Protein AF-A0A4U1D3K0-F1 (afdb_monomer)

Sequence (94 aa):
MSKVKKLDWKTLDIKPHHILVAFTTEPDYEMSRYILLKKDYDTYIVLEGHHCSCYDFDETEWEAIEYSRDEIGKLATATYYGESEFWKQVALQI

Nearest PDB structures (foldseek):
  6exp-assembly1_B  TM=5.682E-01  e=1.300E+00  Sulfolobus islandicus rudivirus 3
  2h36-assembly1_X  TM=6.228E-01  e=1.639E+00  Sulfolobus islandicus filamentous virus
  3df6-assembly2_D  TM=4.595E-01  e=1.031E+00  Captovirus AFV1
  3djw-assembly1_B  TM=4.731E-01  e=1.547E+00  Captovirus AFV1
  4tq2-assembly1_A-2  TM=5.587E-01  e=6.598E+00  Guillardia theta CCMP2712

Mean predicted aligned error: 5.15 Å

Secondary structure (DSSP, 8-state):
----EEE-GGG----GGGEEEEEE--SSSEEEEEEEEE-SSSEEEEEE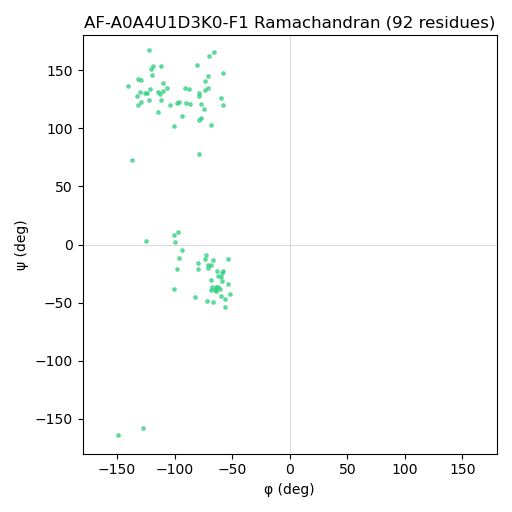EEEETTS-GGG-EEEEEEEEHHHHHHHHT-GGGTT-HHHHHHHHH-

Structure (mmCIF, N/CA/C/O backbone):
data_AF-A0A4U1D3K0-F1
#
_entry.id   AF-A0A4U1D3K0-F1
#
loop_
_atom_site.group_PDB
_atom_site.id
_atom_site.type_symbol
_atom_site.label_atom_id
_atom_site.label_alt_id
_atom_site.label_comp_id
_atom_site.label_asym_id
_atom_site.label_entity_id
_atom_site.label_seq_id
_atom_site.pdbx_PDB_ins_code
_atom_site.Cartn_x
_atom_site.Cartn_y
_atom_site.Cartn_z
_atom_site.occupancy
_atom_site.B_iso_or_equiv
_atom_site.auth_seq_id
_atom_site.auth_comp_id
_atom_site.auth_asym_id
_atom_site.auth_atom_id
_atom_site.pdbx_PDB_model_num
ATOM 1 N N . MET A 1 1 ? 6.057 9.572 17.800 1.00 42.28 1 MET A N 1
ATOM 2 C CA . MET A 1 1 ? 6.489 8.504 16.875 1.00 42.28 1 MET A CA 1
ATOM 3 C C . MET A 1 1 ? 5.468 7.390 16.978 1.00 42.28 1 MET A C 1
ATOM 5 O O . MET A 1 1 ? 5.351 6.814 18.052 1.00 42.28 1 MET A O 1
ATOM 9 N N . SER A 1 2 ? 4.658 7.180 15.939 1.00 49.53 2 SER A N 1
ATOM 10 C CA . SER A 1 2 ? 3.738 6.040 15.918 1.00 49.53 2 SER A CA 1
ATOM 11 C C . SER A 1 2 ? 4.530 4.742 15.733 1.00 49.53 2 SER A C 1
ATOM 13 O O . SER A 1 2 ? 5.571 4.750 15.073 1.00 49.53 2 SER A O 1
ATOM 15 N N . LYS A 1 3 ? 4.086 3.650 16.362 1.00 58.44 3 LYS A N 1
ATOM 16 C CA . LYS A 1 3 ? 4.700 2.328 16.196 1.00 58.44 3 LYS A CA 1
ATOM 17 C C . LYS A 1 3 ? 4.241 1.759 14.858 1.00 58.44 3 LYS A C 1
ATOM 19 O O . LYS A 1 3 ? 3.092 1.354 14.737 1.00 58.44 3 LYS A O 1
ATOM 24 N N . VAL A 1 4 ? 5.153 1.692 13.893 1.00 74.44 4 VAL A N 1
ATOM 25 C CA . VAL A 1 4 ? 4.939 0.957 12.642 1.00 74.44 4 VAL A CA 1
ATOM 26 C C . VAL A 1 4 ? 4.630 -0.501 12.983 1.00 74.44 4 VAL A C 1
ATOM 28 O O . VAL A 1 4 ? 5.435 -1.170 13.638 1.00 74.44 4 VAL A O 1
ATOM 31 N N . LYS A 1 5 ? 3.456 -0.988 12.579 1.00 89.06 5 LYS A N 1
ATOM 32 C CA . LYS A 1 5 ? 3.024 -2.360 12.847 1.00 89.06 5 LYS A CA 1
ATOM 33 C C . LYS A 1 5 ? 3.242 -3.209 11.600 1.00 89.06 5 LYS A C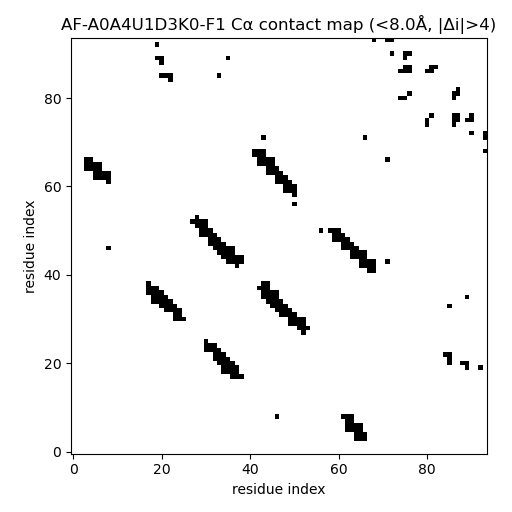 1
ATOM 35 O O . LYS A 1 5 ? 2.456 -3.153 10.658 1.00 89.06 5 LYS A O 1
ATOM 40 N N . LYS A 1 6 ? 4.319 -3.999 11.612 1.00 91.38 6 LYS A N 1
ATOM 41 C CA . LYS A 1 6 ? 4.565 -5.022 10.591 1.00 91.38 6 LYS A CA 1
ATOM 42 C C . LYS A 1 6 ? 3.625 -6.212 10.801 1.00 91.38 6 LYS A C 1
ATOM 44 O O . LYS A 1 6 ? 3.361 -6.598 11.942 1.00 91.38 6 LYS A O 1
ATOM 49 N N . LEU A 1 7 ? 3.127 -6.777 9.709 1.00 90.94 7 LEU A N 1
ATOM 50 C CA . LEU A 1 7 ? 2.247 -7.943 9.688 1.00 90.94 7 LEU A CA 1
ATOM 51 C C . LEU A 1 7 ? 2.912 -9.090 8.918 1.00 90.94 7 LEU A C 1
ATOM 53 O O . LEU A 1 7 ? 3.714 -8.855 8.017 1.00 90.94 7 LEU A O 1
ATOM 57 N N . ASP A 1 8 ? 2.540 -10.330 9.238 1.00 90.94 8 ASP A N 1
ATOM 58 C CA . ASP A 1 8 ? 2.823 -11.465 8.357 1.00 90.94 8 ASP A CA 1
ATOM 59 C C . ASP A 1 8 ? 1.802 -11.466 7.215 1.00 90.94 8 ASP A C 1
ATOM 61 O O . ASP A 1 8 ? 0.624 -11.785 7.412 1.00 90.94 8 ASP A O 1
ATOM 65 N N . TRP A 1 9 ? 2.255 -11.100 6.017 1.00 87.75 9 TRP A N 1
ATOM 66 C CA . TRP A 1 9 ? 1.403 -10.985 4.837 1.00 87.75 9 TRP A CA 1
ATOM 67 C C . TRP A 1 9 ? 0.718 -12.306 4.462 1.00 87.75 9 TRP A C 1
ATOM 69 O O . TRP A 1 9 ? -0.392 -12.281 3.935 1.00 87.75 9 TRP A O 1
ATOM 79 N N . LYS A 1 10 ? 1.321 -13.458 4.793 1.00 88.75 10 LYS A N 1
ATOM 80 C CA . LYS A 1 10 ? 0.767 -14.791 4.494 1.00 88.75 10 LYS A CA 1
ATOM 81 C C . LYS A 1 10 ? -0.489 -15.103 5.304 1.00 88.75 10 LYS A C 1
ATOM 83 O O . LYS A 1 10 ? -1.233 -16.017 4.959 1.00 88.75 10 LYS A O 1
ATOM 88 N N . THR A 1 11 ? -0.725 -14.357 6.382 1.00 90.31 11 THR A N 1
ATOM 89 C CA . THR A 1 11 ? -1.902 -14.513 7.250 1.00 90.31 11 THR A CA 1
ATOM 90 C C . THR A 1 11 ? -3.064 -13.600 6.861 1.00 90.31 11 THR A C 1
ATOM 92 O O . THR A 1 11 ? -4.141 -13.690 7.453 1.00 90.31 11 THR A O 1
ATOM 95 N N . LEU A 1 12 ? -2.869 -12.712 5.881 1.00 88.56 12 LEU A N 1
ATOM 96 C CA . LEU A 1 12 ? -3.892 -11.768 5.447 1.00 88.56 12 LEU A CA 1
ATOM 97 C C . LEU A 1 12 ? -4.917 -12.457 4.531 1.00 88.56 12 LEU A C 1
ATOM 99 O O . LEU A 1 12 ? -4.560 -13.033 3.507 1.00 88.56 12 LEU A O 1
ATOM 103 N N . ASP A 1 13 ? -6.209 -12.330 4.851 1.00 90.12 13 ASP A N 1
ATOM 104 C CA . ASP A 1 13 ? -7.308 -12.692 3.938 1.00 90.12 13 ASP A CA 1
ATOM 105 C C . ASP A 1 13 ? -7.505 -11.575 2.898 1.00 90.12 13 ASP A C 1
ATOM 107 O O . ASP A 1 13 ? -8.375 -10.706 3.020 1.00 90.12 13 ASP A O 1
ATOM 111 N N . ILE A 1 14 ? -6.624 -11.540 1.898 1.00 87.31 14 ILE A N 1
ATOM 112 C CA . ILE A 1 14 ? -6.650 -10.533 0.834 1.00 87.31 14 ILE A CA 1
ATOM 113 C C . ILE A 1 14 ? -7.588 -11.000 -0.276 1.00 87.31 14 ILE A C 1
ATOM 115 O O . ILE A 1 14 ? -7.369 -12.027 -0.915 1.00 87.31 14 ILE A O 1
ATOM 119 N N . LYS A 1 15 ? -8.617 -10.196 -0.552 1.00 91.94 15 LYS A N 1
ATOM 120 C CA . LYS A 1 15 ? -9.539 -10.384 -1.674 1.00 91.94 15 LYS A CA 1
ATOM 121 C C . LYS A 1 15 ? -9.337 -9.258 -2.684 1.00 91.94 15 LYS A C 1
ATOM 123 O O . LYS A 1 15 ? -8.955 -8.162 -2.280 1.00 91.94 15 LYS A O 1
ATOM 128 N N . PRO A 1 16 ? -9.647 -9.466 -3.976 1.00 92.31 16 PRO A N 1
ATOM 129 C CA . PRO A 1 16 ? -9.427 -8.444 -5.002 1.00 92.31 16 PRO A CA 1
ATOM 130 C C . PRO A 1 16 ? -10.060 -7.081 -4.685 1.00 92.31 16 PRO A C 1
ATOM 132 O O . PRO A 1 16 ? -9.469 -6.053 -4.980 1.00 92.31 16 PRO A O 1
ATOM 135 N N . HIS A 1 17 ? -11.221 -7.059 -4.023 1.00 92.56 17 HIS A N 1
ATOM 136 C CA . HIS A 1 17 ? -11.907 -5.817 -3.646 1.00 92.56 17 HIS A CA 1
ATOM 137 C C . HIS A 1 17 ? -11.243 -5.047 -2.493 1.00 92.56 17 HIS A C 1
ATOM 139 O O . HIS A 1 17 ? -11.655 -3.928 -2.204 1.00 92.56 17 HIS A O 1
ATOM 145 N N . HIS A 1 18 ? -10.246 -5.627 -1.818 1.00 95.25 18 HIS A N 1
ATOM 146 C CA . HIS A 1 18 ? -9.420 -4.898 -0.858 1.00 95.25 18 HIS A CA 1
ATOM 147 C C . HIS A 1 18 ? -8.340 -4.065 -1.562 1.00 95.25 18 HIS A C 1
ATOM 149 O O . HIS A 1 18 ? -7.829 -3.131 -0.957 1.00 95.25 18 HIS A O 1
ATOM 155 N N . ILE A 1 19 ? -7.971 -4.377 -2.809 1.00 96.38 19 ILE A N 1
ATOM 156 C CA . ILE A 1 19 ? -6.896 -3.679 -3.523 1.00 96.38 19 ILE A CA 1
ATOM 157 C C . ILE A 1 19 ? -7.408 -2.325 -4.016 1.00 96.38 19 ILE A C 1
ATOM 159 O O . ILE A 1 19 ? -8.355 -2.262 -4.796 1.00 96.38 19 ILE A O 1
ATOM 163 N N . LEU A 1 20 ? -6.755 -1.249 -3.580 1.00 97.06 20 LEU A N 1
ATOM 164 C CA . LEU A 1 20 ? -7.032 0.116 -4.037 1.00 97.06 20 LEU A CA 1
ATOM 165 C C . LEU A 1 20 ? -6.021 0.587 -5.083 1.00 97.06 20 LEU A C 1
ATOM 167 O O . LEU A 1 20 ? -6.380 1.277 -6.031 1.00 97.06 20 LEU A O 1
ATOM 171 N N . VAL A 1 21 ? -4.754 0.209 -4.905 1.00 97.31 21 VAL A N 1
ATOM 172 C CA . VAL A 1 21 ? -3.650 0.552 -5.806 1.00 97.31 21 VAL A CA 1
ATOM 173 C C . VAL A 1 21 ? -2.748 -0.664 -5.933 1.00 97.31 21 VAL A C 1
ATOM 175 O O . VAL A 1 21 ? -2.423 -1.293 -4.928 1.00 97.31 21 VAL A O 1
ATOM 178 N N . ALA A 1 22 ? -2.320 -0.971 -7.152 1.00 95.44 22 ALA A N 1
ATOM 179 C CA . ALA A 1 22 ? -1.242 -1.909 -7.419 1.00 95.44 22 ALA A CA 1
ATOM 180 C C . ALA A 1 22 ? -0.287 -1.246 -8.410 1.00 95.44 22 ALA A C 1
ATOM 182 O O . ALA A 1 22 ? -0.690 -0.865 -9.508 1.00 95.44 22 ALA A O 1
ATOM 183 N N . PHE A 1 23 ? 0.964 -1.087 -8.002 1.00 94.06 23 PHE A N 1
ATOM 184 C CA . PHE A 1 23 ? 1.991 -0.420 -8.781 1.00 94.06 23 PHE A CA 1
ATOM 185 C C . PHE A 1 23 ? 3.231 -1.302 -8.859 1.00 94.06 23 PHE A C 1
ATOM 187 O O . PHE A 1 23 ? 3.596 -1.986 -7.905 1.00 94.06 23 PHE A O 1
ATOM 194 N N . THR A 1 24 ? 3.872 -1.308 -10.017 1.00 90.69 24 THR A N 1
ATOM 195 C CA . THR A 1 24 ? 5.135 -2.003 -10.250 1.00 90.69 24 THR A CA 1
ATOM 196 C C . THR A 1 24 ? 6.076 -1.008 -10.901 1.00 90.69 24 THR A C 1
ATOM 198 O O . THR A 1 24 ? 5.668 -0.314 -11.833 1.00 90.69 24 THR A O 1
ATOM 201 N N . THR A 1 25 ? 7.295 -0.897 -10.379 1.00 86.62 25 THR A N 1
ATOM 202 C CA . THR A 1 25 ? 8.315 -0.016 -10.955 1.00 86.62 25 THR A CA 1
ATOM 203 C C . THR A 1 25 ? 8.721 -0.501 -12.342 1.00 86.62 25 THR A C 1
ATOM 205 O O . THR A 1 25 ? 8.403 -1.621 -12.747 1.00 86.62 25 THR A O 1
ATOM 208 N N . GLU A 1 26 ? 9.412 0.348 -13.097 1.00 83.06 26 GLU A N 1
ATOM 209 C CA . GLU A 1 26 ? 9.993 -0.081 -14.366 1.00 83.06 26 GLU A CA 1
ATOM 210 C C . GLU A 1 26 ? 10.949 -1.268 -14.151 1.00 83.06 26 GLU A C 1
ATOM 212 O O . GLU A 1 26 ? 11.563 -1.380 -13.086 1.00 83.06 26 GLU A O 1
ATOM 217 N N . PRO A 1 27 ? 11.050 -2.185 -15.128 1.00 73.44 27 PRO A N 1
ATOM 218 C CA . PRO A 1 27 ? 11.960 -3.316 -15.040 1.00 73.44 27 PRO A CA 1
ATOM 219 C C . PRO A 1 27 ? 13.412 -2.826 -15.114 1.00 73.44 27 PRO A C 1
ATOM 221 O O . PRO A 1 27 ? 13.915 -2.505 -16.191 1.00 73.44 27 PRO A O 1
ATOM 224 N N . ASP A 1 28 ? 14.079 -2.786 -13.966 1.00 72.38 28 ASP A N 1
ATOM 225 C CA . ASP A 1 28 ? 15.506 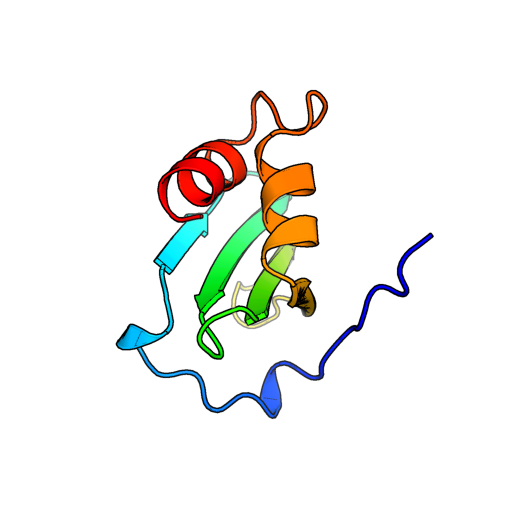-2.508 -13.824 1.00 72.38 28 ASP A CA 1
ATOM 226 C C . ASP A 1 28 ? 16.197 -3.610 -12.989 1.00 72.38 28 ASP A C 1
ATOM 228 O O . ASP A 1 28 ? 15.733 -4.751 -12.933 1.00 72.38 28 ASP A O 1
ATOM 232 N N . TYR A 1 29 ? 17.355 -3.310 -12.394 1.00 66.94 29 TYR A N 1
ATOM 233 C CA . TYR A 1 29 ? 18.096 -4.275 -11.576 1.00 66.94 29 TYR A CA 1
ATOM 234 C C . TYR A 1 29 ? 17.412 -4.576 -10.221 1.00 66.94 29 TYR A C 1
ATOM 236 O O . TYR A 1 29 ? 17.694 -5.623 -9.628 1.00 66.94 29 TYR A O 1
ATOM 244 N N . GLU A 1 30 ? 16.520 -3.695 -9.751 1.00 72.38 30 GLU A N 1
ATOM 245 C CA . GLU A 1 30 ? 15.843 -3.713 -8.446 1.00 72.38 30 GLU A CA 1
ATOM 246 C C . GLU A 1 30 ? 14.353 -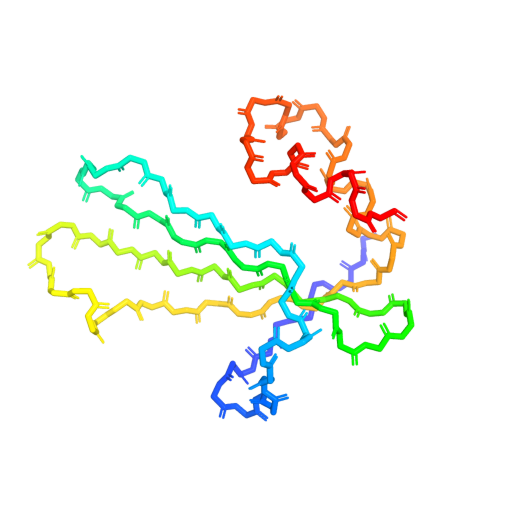3.359 -8.615 1.00 72.38 30 GLU A C 1
ATOM 248 O O . GLU A 1 30 ? 13.871 -2.278 -8.267 1.00 72.38 30 GLU A O 1
ATOM 253 N N . MET A 1 31 ? 13.588 -4.300 -9.167 1.00 82.81 31 MET A N 1
ATOM 254 C CA . MET A 1 31 ? 12.164 -4.100 -9.403 1.00 82.81 31 MET A CA 1
ATOM 255 C C . MET A 1 31 ? 11.388 -4.169 -8.082 1.00 82.81 31 MET A C 1
ATOM 257 O O . MET A 1 31 ? 11.534 -5.102 -7.292 1.00 82.81 31 MET A O 1
ATOM 261 N N . SER A 1 32 ? 10.497 -3.206 -7.861 1.00 87.75 32 SER A N 1
ATOM 262 C CA . SER A 1 32 ? 9.647 -3.144 -6.673 1.00 87.75 32 SER A CA 1
ATOM 263 C C . SER A 1 32 ? 8.165 -3.197 -7.036 1.00 87.75 32 SER A C 1
ATOM 265 O O . SER A 1 32 ? 7.722 -2.662 -8.058 1.00 87.75 32 SER A O 1
ATOM 267 N N . ARG A 1 33 ? 7.370 -3.834 -6.174 1.00 90.19 33 ARG A N 1
ATOM 268 C CA . ARG A 1 33 ? 5.907 -3.861 -6.250 1.00 90.19 33 ARG A CA 1
ATOM 269 C C . ARG A 1 33 ? 5.306 -3.297 -4.983 1.00 90.19 33 ARG A C 1
ATOM 271 O O . ARG A 1 33 ? 5.667 -3.696 -3.885 1.00 90.19 33 ARG A O 1
ATOM 278 N N . TYR A 1 34 ? 4.330 -2.424 -5.161 1.00 94.31 34 TYR A N 1
ATOM 279 C CA . TYR A 1 34 ? 3.623 -1.778 -4.071 1.00 94.31 34 TYR A CA 1
ATOM 280 C C . TYR A 1 34 ? 2.132 -2.015 -4.239 1.00 94.31 34 TYR A C 1
ATOM 282 O O . TYR A 1 34 ? 1.577 -1.797 -5.320 1.00 94.31 34 TYR A O 1
ATOM 290 N N . ILE A 1 35 ? 1.471 -2.469 -3.180 1.00 96.06 35 ILE A N 1
ATOM 291 C CA . ILE A 1 35 ? 0.026 -2.695 -3.182 1.00 96.06 35 ILE A CA 1
ATOM 292 C C . ILE A 1 35 ? -0.574 -1.997 -1.969 1.00 96.06 35 ILE A C 1
ATOM 294 O O . ILE A 1 35 ? -0.209 -2.298 -0.835 1.00 96.06 35 ILE A O 1
ATOM 298 N N . LEU A 1 36 ? -1.521 -1.092 -2.208 1.00 97.44 36 LEU A N 1
ATOM 299 C CA . LEU A 1 36 ? -2.359 -0.530 -1.157 1.00 97.44 36 L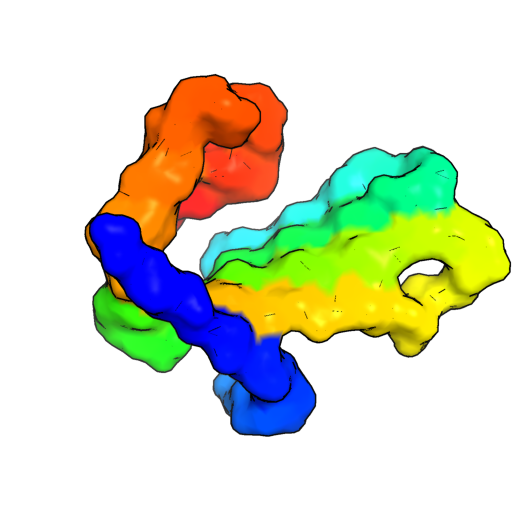EU A CA 1
ATOM 300 C C . LEU A 1 36 ? -3.609 -1.393 -1.010 1.00 97.44 36 LEU A C 1
ATOM 302 O O . LEU A 1 36 ? -4.400 -1.529 -1.947 1.00 97.44 36 LEU A O 1
ATOM 306 N N . LEU A 1 37 ? -3.810 -1.921 0.190 1.00 97.06 37 LEU A N 1
ATOM 307 C CA . LEU A 1 37 ? -4.996 -2.668 0.577 1.00 97.06 37 LEU A CA 1
ATOM 308 C C . LEU A 1 37 ? -5.824 -1.868 1.581 1.00 97.06 37 LEU A C 1
ATOM 310 O O . LEU A 1 37 ? -5.283 -1.303 2.532 1.00 97.06 37 LEU A O 1
ATOM 314 N N . LYS A 1 38 ? -7.146 -1.896 1.429 1.00 96.00 38 LYS A N 1
ATOM 315 C CA . LYS A 1 38 ? -8.102 -1.457 2.442 1.00 96.00 38 LYS A CA 1
ATOM 316 C C . LYS A 1 38 ? -8.540 -2.654 3.277 1.00 96.00 38 LYS A C 1
ATOM 318 O O . LYS A 1 38 ? -9.234 -3.536 2.777 1.00 96.00 38 LYS A O 1
ATOM 323 N N . LYS A 1 39 ? -8.117 -2.684 4.541 1.00 92.12 39 LYS A N 1
ATOM 324 C CA . LYS A 1 39 ? -8.448 -3.763 5.482 1.00 92.12 39 LYS A CA 1
ATOM 325 C C . LYS A 1 39 ? -9.826 -3.550 6.107 1.00 92.12 39 LYS A C 1
ATOM 327 O O . LYS A 1 39 ? -10.620 -4.481 6.191 1.00 92.12 39 LYS A O 1
ATOM 332 N N . ASP A 1 40 ? -10.096 -2.323 6.541 1.00 89.44 40 ASP A N 1
ATOM 333 C CA . ASP A 1 40 ? -11.373 -1.885 7.105 1.00 89.44 40 ASP A CA 1
ATOM 3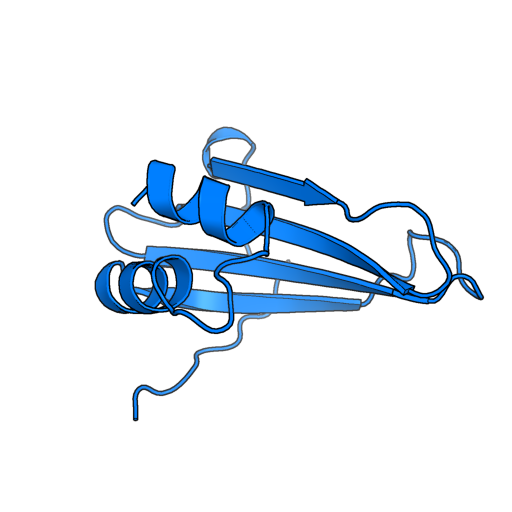34 C C . ASP A 1 40 ? -11.612 -0.394 6.789 1.00 89.44 40 ASP A C 1
ATOM 336 O O . ASP A 1 40 ? -11.009 0.148 5.862 1.00 89.44 40 ASP A O 1
ATOM 340 N N . TYR A 1 41 ? -12.548 0.267 7.477 1.00 86.69 41 TYR A N 1
ATOM 341 C CA . TYR A 1 41 ? -12.939 1.643 7.154 1.00 86.69 41 TYR A CA 1
ATOM 342 C C . TYR A 1 41 ? -11.774 2.645 7.272 1.00 86.69 41 TYR A C 1
ATOM 344 O O . TYR A 1 41 ? -11.651 3.507 6.400 1.00 86.69 41 TYR A O 1
ATOM 352 N N . ASP A 1 42 ? -10.906 2.476 8.277 1.00 92.75 42 ASP A N 1
ATOM 353 C CA . ASP A 1 42 ? -9.822 3.413 8.611 1.00 92.75 42 ASP A CA 1
ATOM 354 C C . ASP A 1 42 ? -8.428 2.763 8.651 1.00 92.75 42 ASP A C 1
ATOM 356 O O . ASP A 1 42 ? -7.444 3.445 8.947 1.00 92.75 42 ASP A O 1
ATOM 360 N N . THR A 1 43 ? -8.320 1.473 8.332 1.00 94.25 43 THR A N 1
ATOM 361 C CA . THR A 1 43 ? -7.053 0.734 8.319 1.00 94.25 43 THR A CA 1
ATOM 362 C C . THR A 1 43 ? -6.658 0.328 6.909 1.00 94.25 43 THR A C 1
ATOM 364 O O . THR A 1 43 ? -7.412 -0.317 6.170 1.00 94.25 43 THR A O 1
ATOM 367 N N . TYR A 1 44 ? -5.414 0.645 6.578 1.00 96.81 44 TYR A N 1
ATOM 368 C CA . TYR A 1 44 ? -4.776 0.363 5.306 1.00 96.81 44 TYR A CA 1
ATOM 369 C C . TYR A 1 44 ? -3.551 -0.515 5.531 1.00 96.81 44 TYR A C 1
ATOM 371 O O . TYR A 1 44 ? -2.918 -0.470 6.585 1.00 96.81 44 TYR A O 1
ATOM 379 N N . ILE A 1 45 ? -3.215 -1.323 4.534 1.00 96.75 45 ILE A N 1
ATOM 380 C CA . ILE A 1 45 ? -1.979 -2.099 4.516 1.00 96.75 45 ILE A CA 1
ATOM 381 C C . ILE A 1 45 ? -1.231 -1.739 3.242 1.00 96.75 45 ILE A C 1
ATOM 383 O O . ILE A 1 45 ? -1.814 -1.775 2.160 1.00 96.75 45 ILE A O 1
ATOM 387 N N . VAL A 1 46 ? 0.050 -1.414 3.371 1.00 96.62 46 VAL A N 1
ATOM 388 C CA . VAL A 1 46 ? 0.966 -1.354 2.231 1.00 96.62 46 VAL A CA 1
ATOM 389 C C . VAL A 1 46 ? 1.733 -2.668 2.195 1.00 96.62 46 VAL A C 1
ATOM 391 O O . VAL A 1 46 ? 2.361 -3.046 3.185 1.00 96.62 46 VAL A O 1
ATOM 394 N N . LEU A 1 47 ? 1.627 -3.381 1.075 1.00 94.62 47 LEU A N 1
ATOM 395 C CA . LEU A 1 47 ? 2.502 -4.500 0.750 1.00 94.62 47 LEU A CA 1
ATOM 396 C C . LEU A 1 47 ? 3.623 -3.999 -0.146 1.00 94.62 47 LEU A C 1
ATOM 398 O O . LEU A 1 47 ? 3.349 -3.474 -1.226 1.00 94.62 47 LEU A O 1
ATOM 402 N N . GLU A 1 48 ? 4.856 -4.202 0.290 1.00 93.06 48 GLU A N 1
ATOM 403 C CA . GLU A 1 48 ? 6.063 -3.860 -0.452 1.00 93.06 48 GLU A CA 1
ATOM 404 C C . GLU A 1 48 ? 6.787 -5.155 -0.797 1.00 93.06 48 GLU A C 1
ATOM 406 O O . GLU A 1 48 ? 7.213 -5.889 0.090 1.00 93.06 48 GLU A O 1
ATOM 411 N N . GLY A 1 49 ? 6.862 -5.465 -2.084 1.00 89.38 49 GLY A N 1
ATOM 412 C CA . GLY A 1 49 ? 7.641 -6.571 -2.615 1.00 89.38 49 GLY A CA 1
ATOM 413 C C . GLY A 1 49 ? 8.898 -6.015 -3.257 1.00 89.38 49 GLY A C 1
ATOM 414 O O . GLY A 1 49 ? 8.787 -5.223 -4.194 1.00 89.38 49 GLY A O 1
ATOM 415 N N . HIS A 1 50 ? 10.068 -6.420 -2.775 1.00 78.19 50 HIS A N 1
ATOM 416 C CA . HIS A 1 50 ? 11.339 -6.045 -3.387 1.00 78.19 50 HIS A CA 1
ATOM 417 C C . HIS A 1 50 ? 11.980 -7.260 -4.045 1.00 78.19 50 HIS A C 1
ATOM 419 O O . HIS A 1 50 ? 12.083 -8.334 -3.447 1.00 78.19 50 HIS A O 1
ATOM 425 N N . HIS A 1 51 ? 12.429 -7.082 -5.281 1.00 72.69 51 HIS A N 1
ATOM 426 C CA . HIS A 1 51 ? 13.019 -8.140 -6.076 1.00 72.69 51 HIS A CA 1
ATOM 427 C C . HIS A 1 51 ? 14.325 -7.658 -6.712 1.00 72.69 51 HIS A C 1
ATOM 429 O O . HIS A 1 51 ? 14.372 -6.614 -7.356 1.00 72.69 51 HIS A O 1
ATOM 435 N N . CYS A 1 52 ? 15.404 -8.418 -6.517 1.00 68.50 52 CYS A N 1
ATOM 436 C CA . CYS A 1 52 ? 16.653 -8.193 -7.239 1.00 68.50 52 CYS A CA 1
ATOM 437 C C . CYS A 1 52 ? 16.637 -9.028 -8.521 1.00 68.50 52 CYS A C 1
ATOM 439 O O . CYS A 1 52 ? 16.358 -10.225 -8.468 1.00 68.50 52 CYS A O 1
ATOM 441 N N . SER A 1 53 ? 17.026 -8.423 -9.644 1.00 63.94 53 SER A N 1
ATOM 442 C CA . SER A 1 53 ? 17.075 -9.040 -10.982 1.00 63.94 53 SER A CA 1
ATOM 443 C C . SER A 1 53 ? 17.880 -10.348 -11.087 1.00 63.94 53 SER A C 1
ATOM 445 O O . SER A 1 53 ? 17.779 -11.050 -12.091 1.00 63.94 53 SER A O 1
ATOM 447 N N . CYS A 1 54 ? 18.663 -10.697 -10.062 1.00 64.25 54 CYS A N 1
ATOM 448 C CA . CYS A 1 54 ? 19.379 -11.968 -9.950 1.00 64.25 54 CYS A CA 1
ATOM 449 C C . CYS A 1 54 ? 18.490 -13.184 -9.627 1.00 64.25 54 CYS A C 1
ATOM 451 O O . CYS A 1 54 ? 18.983 -14.307 -9.722 1.00 64.25 54 CYS A O 1
ATOM 453 N N . TYR A 1 55 ? 17.235 -12.984 -9.223 1.00 61.03 55 TYR A N 1
ATOM 454 C CA . TYR A 1 55 ? 16.316 -14.049 -8.801 1.00 61.03 55 TYR A CA 1
ATOM 455 C C . TYR A 1 55 ? 15.042 -14.043 -9.653 1.00 61.03 55 TYR A C 1
ATOM 457 O O . TYR A 1 55 ? 14.787 -13.080 -10.369 1.00 61.03 55 TYR A O 1
ATOM 465 N N . ASP A 1 56 ? 14.212 -15.084 -9.593 1.00 62.75 56 ASP A N 1
ATOM 466 C CA . ASP A 1 56 ? 12.883 -15.058 -10.223 1.00 62.75 56 ASP A CA 1
ATOM 467 C C . ASP A 1 56 ? 11.875 -14.315 -9.334 1.00 62.75 56 ASP A C 1
ATOM 469 O O . ASP A 1 56 ? 12.035 -14.235 -8.116 1.00 62.75 56 ASP A O 1
ATOM 473 N N . PHE A 1 57 ? 10.819 -13.750 -9.927 1.00 63.19 57 PHE A N 1
ATOM 474 C CA . PHE A 1 57 ? 9.850 -12.923 -9.189 1.00 63.19 57 PHE A CA 1
ATOM 475 C C . PHE A 1 57 ? 9.093 -13.700 -8.100 1.00 63.19 57 PHE A C 1
ATOM 477 O O . PHE A 1 57 ? 8.608 -13.113 -7.130 1.00 63.19 57 PHE A O 1
ATOM 484 N N . ASP A 1 58 ? 9.016 -15.021 -8.234 1.00 67.69 58 ASP A N 1
ATOM 485 C CA . ASP A 1 58 ? 8.415 -15.910 -7.238 1.00 67.69 58 ASP A CA 1
ATOM 486 C C . ASP A 1 58 ? 9.223 -15.958 -5.923 1.00 67.69 58 ASP A C 1
ATOM 488 O O . ASP A 1 58 ? 8.699 -16.384 -4.894 1.00 67.69 58 ASP A O 1
ATOM 492 N N . GLU A 1 59 ? 10.461 -15.450 -5.926 1.00 70.19 59 GLU A N 1
ATOM 493 C CA . GLU A 1 59 ? 11.347 -15.341 -4.759 1.00 70.19 59 GLU A CA 1
ATOM 494 C C . GLU A 1 59 ? 11.307 -13.952 -4.092 1.00 70.19 59 GLU A C 1
ATOM 496 O O . GLU A 1 59 ? 12.115 -13.652 -3.216 1.00 70.19 59 GLU A O 1
ATOM 501 N N . THR A 1 60 ? 10.357 -13.095 -4.482 1.00 75.31 60 THR A N 1
ATOM 502 C CA . THR A 1 60 ? 10.195 -11.742 -3.921 1.00 75.31 60 THR A CA 1
ATOM 503 C C . THR A 1 60 ? 9.933 -11.790 -2.415 1.00 75.31 60 THR A C 1
ATOM 505 O O . THR A 1 60 ? 8.980 -12.426 -1.949 1.00 75.31 60 THR A O 1
ATOM 508 N N . GLU A 1 61 ? 10.739 -11.056 -1.649 1.00 81.31 61 GLU A N 1
ATOM 509 C CA . GLU A 1 61 ? 10.474 -10.812 -0.235 1.00 81.31 61 GLU A CA 1
ATOM 510 C C . GLU A 1 61 ? 9.415 -9.718 -0.094 1.00 81.31 61 GLU A C 1
ATOM 512 O O . GLU A 1 61 ? 9.511 -8.655 -0.709 1.00 81.31 61 GLU A O 1
ATOM 517 N N . TRP A 1 62 ? 8.394 -9.994 0.720 1.00 88.50 62 TRP A N 1
ATOM 518 C CA . TRP A 1 62 ? 7.275 -9.086 0.947 1.00 88.50 62 TRP A CA 1
ATOM 519 C C . TRP A 1 62 ? 7.247 -8.599 2.389 1.00 88.50 62 TRP A C 1
ATOM 521 O O . TRP A 1 62 ? 7.238 -9.402 3.328 1.00 88.50 62 TRP A O 1
ATOM 531 N N . GLU A 1 63 ? 7.120 -7.290 2.559 1.00 92.25 63 GLU A N 1
ATOM 532 C CA . GLU A 1 63 ? 6.790 -6.660 3.828 1.00 92.25 63 GLU A CA 1
ATOM 533 C C . GLU A 1 63 ? 5.349 -6.143 3.807 1.00 92.25 63 GLU A C 1
ATOM 535 O O . GLU A 1 63 ? 4.914 -5.510 2.849 1.00 92.25 63 GLU A O 1
ATOM 540 N N . ALA A 1 64 ? 4.600 -6.400 4.883 1.00 94.38 64 ALA A N 1
ATOM 541 C CA . ALA A 1 64 ? 3.276 -5.825 5.093 1.00 94.38 64 ALA A CA 1
ATOM 542 C C . ALA A 1 64 ? 3.310 -4.844 6.256 1.00 94.38 64 ALA A C 1
ATOM 544 O O . ALA A 1 64 ? 3.670 -5.217 7.377 1.00 94.38 64 ALA A O 1
ATOM 545 N N . ILE A 1 65 ? 2.881 -3.610 6.009 1.00 95.88 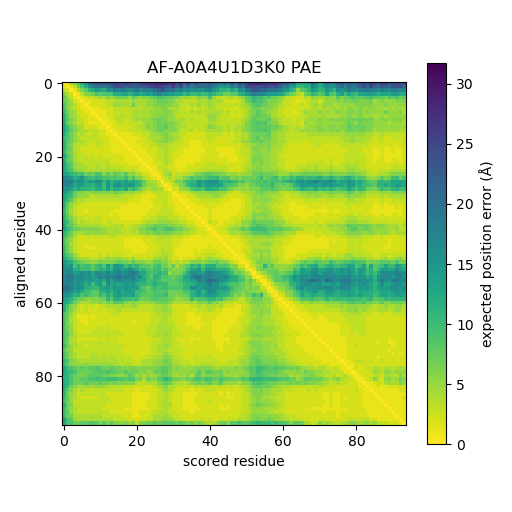65 ILE A N 1
ATOM 546 C CA . ILE A 1 65 ? 2.845 -2.559 7.022 1.00 95.88 65 ILE A CA 1
ATOM 547 C C . ILE A 1 65 ? 1.422 -2.031 7.160 1.00 95.88 65 ILE A C 1
ATOM 549 O O . ILE A 1 65 ? 0.811 -1.599 6.186 1.00 95.88 65 ILE A O 1
ATOM 553 N N . GLU A 1 66 ? 0.894 -2.078 8.383 1.00 95.69 66 GLU A N 1
ATOM 554 C CA . GLU A 1 66 ? -0.423 -1.540 8.722 1.00 95.69 66 GLU A CA 1
ATOM 555 C C . GLU A 1 66 ? -0.327 -0.056 9.086 1.00 95.69 66 GLU A C 1
ATOM 557 O O . GLU A 1 66 ? 0.520 0.342 9.892 1.00 95.69 66 GLU A O 1
ATOM 562 N N . TYR A 1 67 ? -1.239 0.737 8.529 1.00 95.75 67 TYR A N 1
ATOM 563 C CA . TYR A 1 67 ? -1.378 2.165 8.776 1.00 95.75 67 TYR A CA 1
ATOM 564 C C . TYR A 1 67 ? -2.835 2.518 9.063 1.00 95.75 67 TYR A C 1
ATOM 566 O O . TYR A 1 67 ? -3.756 2.017 8.418 1.00 95.75 67 TYR A O 1
ATOM 574 N N . SER A 1 68 ? -3.046 3.446 9.989 1.00 95.62 68 SER A N 1
ATOM 575 C CA . SER A 1 68 ? -4.304 4.186 10.079 1.00 95.62 68 SER A CA 1
ATOM 576 C C . SER A 1 68 ? -4.455 5.162 8.909 1.00 95.62 68 SER A C 1
ATOM 578 O O . SER A 1 68 ? -3.472 5.557 8.272 1.00 95.62 68 SER A O 1
ATOM 580 N N . ARG A 1 69 ? -5.687 5.617 8.663 1.00 94.50 69 ARG A N 1
ATOM 581 C CA . ARG A 1 69 ? -6.003 6.637 7.653 1.00 94.50 69 ARG A CA 1
ATOM 582 C C . ARG A 1 69 ? -5.145 7.901 7.789 1.00 94.50 69 ARG A C 1
ATOM 584 O O . ARG A 1 69 ? -4.636 8.417 6.796 1.00 94.50 69 ARG A O 1
ATOM 591 N N . ASP A 1 70 ? -4.940 8.372 9.016 1.00 94.50 70 ASP A N 1
ATOM 592 C CA . ASP A 1 70 ? -4.137 9.569 9.285 1.00 94.50 70 ASP A CA 1
ATOM 593 C C . ASP A 1 70 ? -2.651 9.358 8.968 1.00 94.50 70 ASP A C 1
ATOM 595 O O . ASP A 1 70 ? -1.965 10.280 8.523 1.00 94.50 70 ASP A O 1
ATOM 599 N N . GLU A 1 71 ? -2.122 8.162 9.227 1.00 95.31 71 GLU A N 1
ATOM 600 C CA . GLU A 1 71 ? -0.724 7.836 8.944 1.00 95.31 71 GLU A CA 1
ATOM 601 C C . GLU A 1 71 ? -0.480 7.705 7.447 1.00 95.31 71 GLU A C 1
ATOM 603 O O . GLU A 1 71 ? 0.440 8.340 6.933 1.00 95.31 71 GLU A O 1
ATOM 608 N N . ILE A 1 72 ? -1.327 6.949 6.742 1.00 95.06 72 ILE A N 1
ATOM 609 C CA . ILE A 1 72 ? -1.190 6.769 5.295 1.00 95.06 72 ILE A CA 1
ATOM 610 C C . ILE A 1 72 ? -1.394 8.098 4.554 1.00 95.06 72 ILE A C 1
ATOM 612 O O . ILE A 1 72 ? -0.651 8.385 3.622 1.00 95.06 72 ILE A O 1
ATOM 616 N N . GLY A 1 73 ? -2.306 8.965 5.016 1.00 94.56 73 GLY A N 1
ATOM 617 C CA . GLY A 1 73 ? -2.501 10.301 4.443 1.00 94.56 73 GLY A CA 1
ATOM 618 C C . GLY A 1 73 ? -1.277 11.208 4.609 1.00 94.56 73 GLY A C 1
ATOM 619 O O . GLY A 1 73 ? -0.888 11.914 3.676 1.00 94.56 73 GLY A O 1
ATOM 620 N N . LYS A 1 74 ? -0.610 11.153 5.771 1.00 94.25 74 LYS A N 1
ATOM 621 C CA . LYS A 1 74 ? 0.658 11.871 5.996 1.00 94.25 74 LYS A CA 1
ATOM 622 C C . LYS A 1 74 ? 1.779 11.351 5.104 1.00 94.25 74 LYS A C 1
ATOM 624 O O . LYS A 1 74 ? 2.563 12.160 4.627 1.00 94.25 74 LYS A O 1
ATOM 629 N N . LEU A 1 75 ? 1.865 10.036 4.893 1.00 93.44 75 LEU A N 1
ATOM 630 C CA . LEU A 1 75 ? 2.854 9.438 3.991 1.00 93.44 75 LEU A CA 1
ATOM 631 C C . LEU A 1 75 ? 2.585 9.842 2.539 1.00 93.44 75 LEU A C 1
ATOM 633 O O . LEU A 1 75 ? 3.472 10.370 1.881 1.00 93.44 75 LEU A O 1
ATOM 637 N N . ALA A 1 76 ? 1.348 9.694 2.069 1.00 93.38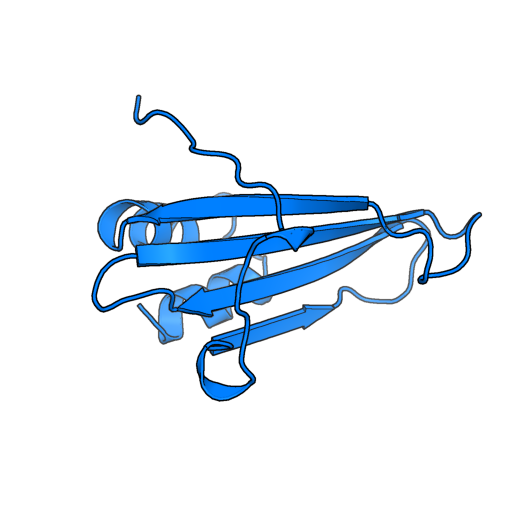 76 ALA A N 1
ATOM 638 C CA . ALA A 1 76 ? 0.971 9.969 0.684 1.00 93.38 76 ALA A CA 1
ATOM 639 C C . ALA A 1 76 ? 1.173 11.434 0.265 1.00 93.38 76 ALA A C 1
ATOM 641 O O . ALA A 1 76 ? 1.402 11.725 -0.905 1.00 93.38 76 ALA A O 1
ATOM 642 N N . THR A 1 77 ? 1.112 12.360 1.224 1.00 92.75 77 THR A N 1
ATOM 643 C CA . THR A 1 77 ? 1.332 13.799 0.999 1.00 92.75 77 THR A CA 1
ATOM 644 C C . THR A 1 77 ? 2.733 14.266 1.389 1.00 92.75 77 THR A C 1
ATOM 646 O O . THR A 1 77 ? 3.042 15.458 1.300 1.00 92.75 77 THR A O 1
ATOM 649 N N . ALA A 1 78 ? 3.602 13.355 1.832 1.00 92.31 78 ALA A N 1
ATOM 650 C CA . ALA A 1 78 ? 4.933 13.722 2.263 1.00 92.31 78 ALA A CA 1
ATOM 651 C C . ALA A 1 78 ? 5.812 14.130 1.076 1.00 92.31 78 ALA A C 1
ATOM 653 O O . ALA A 1 78 ? 5.897 13.435 0.065 1.00 92.31 78 ALA A O 1
ATOM 654 N N . THR A 1 79 ? 6.543 15.235 1.230 1.00 88.69 79 THR A N 1
ATOM 655 C CA . THR A 1 79 ? 7.373 15.807 0.157 1.00 88.69 79 THR A CA 1
ATOM 656 C C . THR A 1 79 ? 8.442 14.849 -0.362 1.00 88.69 79 THR A C 1
ATOM 658 O O . THR A 1 79 ? 8.761 14.884 -1.546 1.00 88.69 79 THR A O 1
ATOM 661 N N . TYR A 1 80 ? 8.967 13.960 0.485 1.00 87.50 80 TYR A N 1
ATOM 662 C CA . TYR A 1 80 ? 9.969 12.970 0.084 1.00 87.50 80 TYR A CA 1
ATOM 663 C C . TYR A 1 80 ? 9.409 11.853 -0.815 1.00 87.50 80 TYR A C 1
ATOM 665 O O . TYR A 1 80 ? 10.185 11.201 -1.507 1.00 87.50 80 TYR A O 1
ATOM 673 N N . TYR A 1 81 ? 8.086 11.664 -0.861 1.00 86.75 81 TYR A N 1
ATOM 674 C CA . TYR A 1 81 ? 7.414 10.768 -1.807 1.00 86.75 81 TYR A CA 1
ATOM 675 C C . TYR A 1 81 ? 6.788 11.505 -2.997 1.00 86.75 81 TYR A C 1
ATOM 677 O O . TYR A 1 81 ? 6.109 10.880 -3.807 1.00 86.75 81 TYR A O 1
ATOM 685 N N . GLY A 1 82 ? 7.043 12.810 -3.151 1.00 80.62 82 GLY A N 1
ATOM 686 C CA . GLY A 1 82 ? 6.404 13.651 -4.168 1.00 80.62 82 GLY A CA 1
ATOM 687 C C . GLY A 1 82 ? 6.600 13.190 -5.616 1.00 80.62 82 GLY A C 1
ATOM 688 O O . GLY A 1 82 ? 5.762 13.496 -6.458 1.00 80.62 82 GLY A O 1
ATOM 689 N N . GLU A 1 83 ? 7.646 12.414 -5.909 1.00 87.88 83 GLU A N 1
ATOM 690 C CA . GLU A 1 83 ? 7.896 11.847 -7.242 1.00 87.88 83 GLU A CA 1
ATOM 691 C C . GLU A 1 83 ? 7.389 10.406 -7.412 1.00 87.88 83 GLU A C 1
ATOM 693 O O . GLU A 1 83 ? 7.294 9.918 -8.535 1.00 87.88 83 GLU A O 1
ATOM 698 N N . SER A 1 84 ? 7.006 9.726 -6.327 1.00 91.25 84 SER A N 1
ATOM 699 C CA . SER A 1 84 ? 6.541 8.340 -6.384 1.00 91.25 84 SER A CA 1
ATOM 700 C C . SER A 1 84 ? 5.128 8.252 -6.954 1.00 91.25 84 SER A C 1
ATOM 702 O O . SER A 1 84 ? 4.166 8.728 -6.350 1.00 91.25 84 SER A O 1
ATOM 704 N N . GLU A 1 85 ? 4.989 7.591 -8.102 1.00 93.31 85 GLU A N 1
ATOM 705 C CA . GLU A 1 85 ? 3.688 7.379 -8.743 1.00 93.31 85 GLU A CA 1
ATOM 706 C C . GLU A 1 85 ? 2.740 6.546 -7.871 1.00 93.31 85 GLU A C 1
ATOM 708 O O . GLU A 1 85 ? 1.553 6.852 -7.777 1.00 93.31 85 GLU A O 1
ATOM 713 N N . PHE A 1 86 ? 3.273 5.561 -7.141 1.00 95.19 86 PHE A N 1
ATOM 714 C CA . PHE A 1 86 ? 2.501 4.819 -6.148 1.00 95.19 86 PHE A CA 1
ATOM 715 C C . PHE A 1 86 ? 1.884 5.757 -5.102 1.00 95.19 86 PHE A C 1
ATOM 717 O O . PHE A 1 86 ? 0.669 5.748 -4.919 1.00 95.19 86 PHE A O 1
ATOM 724 N N . TRP A 1 87 ? 2.681 6.613 -4.454 1.00 95.38 87 TRP A N 1
ATOM 725 C CA . TRP A 1 87 ? 2.172 7.506 -3.406 1.00 95.38 87 TRP A CA 1
ATOM 726 C C . TRP A 1 87 ? 1.244 8.603 -3.940 1.00 95.38 87 TRP A C 1
ATOM 728 O O . TRP A 1 87 ? 0.282 8.958 -3.256 1.00 95.38 87 TRP A O 1
ATOM 738 N N . LYS A 1 88 ? 1.446 9.067 -5.181 1.00 94.88 88 LYS A N 1
ATOM 739 C CA . LYS A 1 88 ? 0.480 9.934 -5.881 1.00 94.88 88 LYS A CA 1
ATOM 740 C C . LYS A 1 88 ? -0.876 9.243 -6.030 1.00 94.88 88 LYS A C 1
ATOM 742 O O . LYS A 1 88 ? -1.903 9.854 -5.744 1.00 94.88 88 LYS A O 1
ATOM 747 N N . GLN A 1 89 ? -0.893 7.967 -6.417 1.00 96.19 89 GLN A N 1
ATOM 748 C CA . GLN A 1 89 ? -2.130 7.189 -6.521 1.00 96.19 89 GLN A CA 1
ATOM 749 C C . GLN A 1 89 ? -2.754 6.910 -5.154 1.00 96.19 89 GLN A C 1
ATOM 751 O O . GLN A 1 89 ? -3.969 7.031 -5.021 1.00 96.19 89 GLN A O 1
ATOM 756 N N . VAL A 1 90 ? -1.949 6.612 -4.126 1.00 96.25 90 VAL A N 1
ATOM 757 C CA . VAL A 1 90 ? -2.431 6.478 -2.741 1.00 96.25 90 VAL A CA 1
ATOM 758 C C . VAL A 1 90 ? -3.146 7.760 -2.311 1.00 96.25 90 VAL A C 1
ATOM 760 O O . VAL A 1 90 ? -4.267 7.678 -1.825 1.00 96.25 90 VAL A O 1
ATOM 763 N N . ALA A 1 91 ? -2.572 8.942 -2.554 1.00 94.62 91 ALA A N 1
ATOM 764 C CA . ALA A 1 91 ? -3.182 10.220 -2.177 1.00 94.62 91 ALA A CA 1
ATOM 765 C C . ALA A 1 91 ? -4.566 10.463 -2.814 1.00 94.62 91 ALA A C 1
ATOM 767 O O . ALA A 1 91 ? -5.363 11.209 -2.256 1.00 94.62 91 ALA A O 1
ATOM 768 N N . LEU A 1 92 ? -4.873 9.831 -3.954 1.00 94.75 92 LEU A N 1
ATOM 769 C CA . LEU A 1 92 ? -6.188 9.915 -4.603 1.00 94.75 92 LEU A CA 1
ATOM 770 C C . LEU A 1 92 ? -7.245 8.995 -3.967 1.00 94.75 92 LEU A C 1
ATOM 772 O O . LEU A 1 92 ? -8.432 9.163 -4.244 1.00 94.75 92 LEU A O 1
ATOM 776 N N . GLN A 1 93 ? -6.832 8.010 -3.165 1.00 93.75 93 GLN A N 1
ATOM 777 C CA . GLN A 1 93 ? -7.723 7.019 -2.548 1.00 93.75 93 GLN A CA 1
ATOM 778 C C . GLN A 1 93 ? -8.102 7.344 -1.097 1.00 93.75 93 GLN A C 1
ATOM 780 O O . GLN A 1 93 ? -9.082 6.791 -0.589 1.00 93.75 93 GLN A O 1
ATOM 785 N N . ILE A 1 94 ? -7.305 8.173 -0.417 1.00 87.75 94 ILE A N 1
ATOM 786 C CA . ILE A 1 94 ? -7.425 8.473 1.021 1.00 87.75 94 ILE A CA 1
ATOM 787 C C . ILE A 1 94 ? -8.220 9.755 1.246 1.00 87.75 94 ILE A C 1
ATOM 789 O O . ILE A 1 94 ? -9.073 9.742 2.172 1.00 87.75 94 ILE A O 1
#

Solvent-accessible surface area (backbone atoms only — not comparable to full-atom values): 5535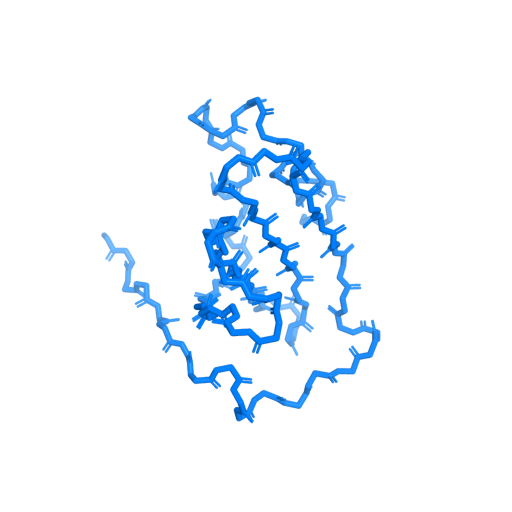 Å² total; per-residue (Å²): 134,83,82,81,41,76,51,69,61,90,76,56,91,82,52,79,89,28,55,78,44,78,41,66,56,71,92,57,68,68,30,40,35,41,33,39,31,49,77,53,98,54,35,35,32,43,37,42,33,52,35,54,63,92,56,61,78,91,72,44,51,72,48,26,38,53,34,47,52,71,54,48,49,51,54,33,68,29,75,94,42,70,83,38,65,61,33,54,54,48,52,76,75,108

Radius of gyration: 13.38 Å; Cα contacts (8 Å, |Δi|>4): 158; chains: 1; bounding box: 32×32×32 Å

Organism: NCBI:txid1037680

pLDDT: mean 86.95, std 11.71, range [42.28, 97.44]

Foldseek 3Di:
DDDWDKDDPVPDPDDPVQWQDWDWDPDDQKIKIWTWGHPDDFKIKIKIWIDGPVDDSVPTDIIITIDGNVRLCCVLPPPVCVPPPRSVSSNVVD